Protein AF-A0A9D7NJ88-F1 (afdb_monomer_lite)

Secondary structure (DSSP, 8-state):
-HHHHHHHHHHHHHHHHHHHHHHHHHHHHHHHHHHHHT-GGGGGHHHHHHHHHHHHH-HHHHHHHHHHHHHHSS--B-TTS-B----HHHHHHHHHHHHHHHHHHHHTTTHHHHHHHTT-

Radius of gyration: 21.03 Å; chains: 1; bounding box: 60×30×65 Å

Foldseek 3Di:
DVVVVVVVVVVVVVVVVVVVVVLVVVLVVQVVVCVVVVPPVSNCVSVVVVLLVVCLVDVVSLVVLVVVCVVLCDQDQDVPRPGSPDPPVVSVVVSVVSVVVSCVVCVVVVVPPVVVVVPD

Structure (mmCIF, N/CA/C/O backbone):
data_AF-A0A9D7NJ88-F1
#
_entry.id   AF-A0A9D7NJ88-F1
#
loop_
_atom_site.group_PDB
_atom_site.id
_atom_site.type_symbol
_atom_site.label_atom_id
_atom_site.label_alt_id
_atom_site.label_comp_id
_atom_site.label_asym_id
_atom_site.label_entity_id
_atom_site.label_seq_id
_atom_site.pdbx_PDB_ins_code
_atom_site.Cartn_x
_atom_site.Cartn_y
_atom_site.Cartn_z
_atom_site.occupancy
_atom_site.B_iso_or_equiv
_atom_site.auth_seq_id
_atom_site.auth_comp_id
_atom_site.auth_asym_id
_atom_site.auth_atom_id
_atom_site.pdbx_PDB_model_num
ATOM 1 N N . MET A 1 1 ? -33.666 -9.149 19.501 1.00 62.94 1 MET A N 1
ATOM 2 C CA . MET A 1 1 ? -32.223 -9.459 19.327 1.00 62.94 1 MET A CA 1
ATOM 3 C C . MET A 1 1 ? -31.867 -9.933 17.912 1.00 62.94 1 MET A C 1
ATOM 5 O O . MET A 1 1 ? -30.929 -9.380 17.356 1.00 62.94 1 MET A O 1
ATOM 9 N N . ARG A 1 2 ? -32.613 -10.856 17.274 1.00 77.38 2 ARG A N 1
ATOM 10 C CA . ARG A 1 2 ? -32.336 -11.313 15.886 1.00 77.38 2 ARG A CA 1
ATOM 11 C C . ARG A 1 2 ? -32.384 -10.214 14.806 1.00 77.38 2 ARG A C 1
ATOM 13 O O . ARG A 1 2 ? -31.507 -10.186 13.955 1.00 77.38 2 ARG A O 1
ATOM 20 N N . ALA A 1 3 ? -33.340 -9.282 14.858 1.00 79.12 3 ALA A N 1
ATOM 21 C CA . ALA A 1 3 ? -33.462 -8.223 13.843 1.00 79.12 3 ALA A CA 1
ATOM 22 C C . ALA A 1 3 ? -32.234 -7.286 13.778 1.00 79.12 3 ALA A C 1
ATOM 24 O O . ALA A 1 3 ? -31.766 -6.958 12.691 1.00 79.12 3 ALA A O 1
ATOM 25 N N . ASN A 1 4 ? -31.643 -6.931 14.927 1.00 80.69 4 ASN A N 1
ATOM 26 C CA . ASN A 1 4 ? -30.423 -6.111 14.966 1.00 80.69 4 ASN A CA 1
ATOM 27 C C . ASN A 1 4 ? -29.197 -6.853 14.419 1.00 80.69 4 ASN A C 1
ATOM 29 O O . ASN A 1 4 ? -28.336 -6.226 13.811 1.00 80.69 4 ASN A O 1
ATOM 33 N N . GLN A 1 5 ? -29.126 -8.175 14.600 1.00 82.50 5 GLN A N 1
ATOM 34 C CA . GLN A 1 5 ? -28.052 -8.997 14.037 1.00 82.50 5 GLN A CA 1
ATOM 35 C C . GLN A 1 5 ? -28.141 -9.016 12.505 1.00 82.50 5 GLN A C 1
ATOM 37 O O . GLN A 1 5 ? -27.142 -8.764 11.843 1.00 82.50 5 GLN A O 1
ATOM 42 N N . LEU A 1 6 ? -29.345 -9.191 11.945 1.00 82.19 6 LEU A N 1
ATOM 43 C CA . LEU A 1 6 ? -29.570 -9.160 10.493 1.00 82.19 6 LEU A CA 1
ATOM 44 C C . LEU A 1 6 ? -29.241 -7.791 9.886 1.00 82.19 6 LEU A C 1
ATOM 46 O O . LEU A 1 6 ? -28.546 -7.719 8.877 1.00 82.19 6 LEU A O 1
ATOM 50 N N . MET A 1 7 ? -29.662 -6.703 10.536 1.00 78.62 7 MET A N 1
ATOM 51 C CA . MET A 1 7 ? -29.339 -5.337 10.102 1.00 78.62 7 MET A CA 1
ATOM 52 C C . MET A 1 7 ? -27.824 -5.073 10.118 1.00 78.62 7 MET A C 1
ATOM 54 O O . MET A 1 7 ? -27.28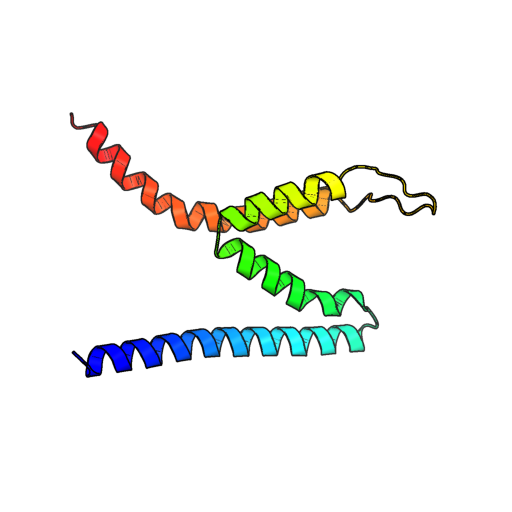9 -4.460 9.196 1.00 78.62 7 MET A O 1
ATOM 58 N N . GLN A 1 8 ? -27.103 -5.571 11.131 1.00 79.25 8 GLN A N 1
ATOM 59 C CA . GLN A 1 8 ? -25.639 -5.480 11.172 1.00 79.25 8 GLN A CA 1
ATOM 60 C C . GLN A 1 8 ? -24.966 -6.342 10.096 1.00 79.25 8 GLN A C 1
ATOM 62 O O . GLN A 1 8 ? -23.956 -5.931 9.525 1.00 79.25 8 GLN A O 1
ATOM 67 N N . GLN A 1 9 ? -25.535 -7.506 9.784 1.00 75.75 9 GLN A N 1
ATOM 68 C CA . GLN A 1 9 ? -25.018 -8.418 8.765 1.00 75.75 9 GLN A CA 1
ATOM 69 C C . GLN A 1 9 ? -25.185 -7.848 7.347 1.00 75.75 9 GLN A C 1
ATOM 71 O O . GLN A 1 9 ? -24.252 -7.920 6.544 1.00 75.75 9 GLN A O 1
ATOM 76 N N . LEU A 1 10 ? -26.329 -7.213 7.064 1.00 76.88 10 LEU A N 1
ATOM 77 C CA . LEU A 1 10 ? -26.594 -6.517 5.800 1.00 76.88 10 LEU A CA 1
ATOM 78 C C . LEU A 1 10 ? -25.679 -5.299 5.615 1.00 76.88 10 LEU A C 1
ATOM 80 O O . LEU A 1 10 ? -25.121 -5.104 4.541 1.00 76.88 10 LEU A O 1
ATOM 84 N N . ARG A 1 11 ? -25.438 -4.520 6.679 1.00 76.19 11 ARG A N 1
ATOM 85 C CA . ARG A 1 11 ? -24.527 -3.366 6.609 1.00 76.19 11 ARG A CA 1
ATOM 86 C C . ARG A 1 11 ? -23.074 -3.773 6.353 1.00 76.19 11 ARG A C 1
ATOM 88 O O . ARG A 1 11 ? -22.385 -3.161 5.543 1.00 76.19 11 ARG A O 1
ATOM 95 N N . LYS A 1 12 ? -22.600 -4.832 7.015 1.00 72.00 12 LYS A N 1
ATOM 96 C CA . LYS A 1 12 ? -21.226 -5.319 6.822 1.00 72.00 12 LYS A CA 1
ATOM 97 C C . LYS A 1 12 ? -21.007 -5.861 5.404 1.00 72.00 12 LYS A C 1
ATOM 99 O O . LYS A 1 12 ? -19.931 -5.687 4.839 1.00 72.00 12 LYS A O 1
ATOM 104 N N . THR A 1 13 ? -22.021 -6.509 4.826 1.00 71.25 13 THR A N 1
ATOM 105 C CA . THR A 1 13 ? -21.956 -7.012 3.446 1.00 71.25 13 THR A CA 1
ATOM 106 C C . THR A 1 13 ? -21.999 -5.883 2.422 1.00 71.25 13 THR A C 1
ATOM 108 O O . THR A 1 13 ? -21.232 -5.939 1.466 1.00 71.25 13 THR A O 1
ATOM 111 N N . SER A 1 14 ? -22.782 -4.821 2.647 1.00 75.38 14 SER A N 1
ATOM 112 C CA . SER A 1 14 ? -22.792 -3.662 1.747 1.00 75.38 14 SER A CA 1
ATOM 113 C C . SER A 1 14 ? -21.465 -2.898 1.738 1.00 75.38 14 SER A C 1
ATOM 115 O O . SER A 1 14 ? -20.982 -2.535 0.671 1.00 75.38 14 SER A O 1
ATOM 117 N N . GLU A 1 15 ? -20.830 -2.690 2.897 1.00 78.00 15 GLU A N 1
ATOM 118 C CA . GLU A 1 15 ? -19.526 -2.005 2.964 1.00 78.00 15 GLU A CA 1
ATOM 119 C C . GLU A 1 15 ? -18.427 -2.801 2.246 1.00 78.00 15 GLU A C 1
ATOM 121 O O . GLU A 1 15 ? -17.639 -2.242 1.481 1.00 78.00 15 GLU A O 1
ATOM 126 N N . LEU A 1 16 ? -18.419 -4.127 2.428 1.00 80.12 16 LEU A N 1
ATOM 127 C CA . LEU A 1 16 ? -17.493 -5.016 1.730 1.00 80.12 16 LEU A CA 1
ATOM 128 C C . LEU A 1 16 ? -17.739 -5.018 0.211 1.00 80.12 16 LEU A C 1
ATOM 130 O O . LEU A 1 16 ? -16.788 -5.038 -0.566 1.00 80.12 16 LEU A O 1
ATOM 134 N N . GLN A 1 17 ? -19.003 -4.965 -0.218 1.00 80.69 17 GLN A N 1
ATOM 135 C CA . GLN A 1 17 ? -19.372 -4.902 -1.634 1.00 80.69 17 GLN A CA 1
ATOM 136 C C . GLN A 1 17 ? -18.920 -3.602 -2.299 1.00 80.69 17 GLN A C 1
ATOM 138 O O . GLN A 1 17 ? -18.439 -3.650 -3.429 1.00 80.69 17 GLN A O 1
ATOM 143 N N . VAL A 1 18 ? -19.026 -2.462 -1.612 1.00 79.38 18 VAL A N 1
ATOM 144 C CA . VAL A 1 18 ? -18.549 -1.171 -2.132 1.00 79.38 18 VAL A CA 1
ATOM 145 C C . VAL A 1 18 ? -17.028 -1.182 -2.304 1.00 79.38 18 VAL A C 1
ATOM 147 O O . VAL A 1 18 ? -16.531 -0.760 -3.347 1.00 79.38 18 VAL A O 1
ATOM 150 N N . LEU A 1 19 ? -16.286 -1.729 -1.333 1.00 80.81 19 LEU A N 1
ATOM 151 C CA . LEU A 1 19 ? -14.831 -1.904 -1.443 1.00 80.81 19 LEU A CA 1
ATOM 152 C C . LEU A 1 19 ? -14.449 -2.835 -2.600 1.00 80.81 19 LEU A C 1
ATOM 154 O O . LEU A 1 19 ? -13.547 -2.520 -3.373 1.00 80.81 19 LEU A O 1
ATOM 158 N N . PHE A 1 20 ? -15.156 -3.958 -2.743 1.00 83.38 20 PHE A N 1
ATOM 159 C CA . PHE A 1 20 ? -14.914 -4.923 -3.813 1.00 83.38 20 PHE A CA 1
ATOM 160 C C . PHE A 1 20 ? -15.161 -4.318 -5.199 1.00 83.38 20 PHE A C 1
ATOM 162 O O . PHE A 1 20 ? -14.310 -4.435 -6.078 1.00 83.38 20 PHE A O 1
ATOM 169 N N . TRP A 1 21 ? -16.289 -3.629 -5.389 1.00 82.44 21 TRP A N 1
ATOM 170 C CA . TRP A 1 21 ? -16.608 -2.956 -6.650 1.00 82.44 21 TRP A CA 1
ATOM 171 C C . TRP A 1 21 ? -15.637 -1.819 -6.968 1.00 82.44 21 TRP A C 1
ATOM 173 O O . TRP A 1 21 ? -15.224 -1.683 -8.118 1.00 82.44 21 TRP A O 1
ATOM 183 N N . GLY A 1 22 ? -15.226 -1.040 -5.963 1.00 82.44 22 GLY A N 1
ATOM 184 C CA . GLY A 1 22 ? -14.211 -0.001 -6.132 1.00 82.44 22 GLY A CA 1
ATOM 185 C C . GLY A 1 22 ? -12.873 -0.576 -6.602 1.00 82.44 22 GLY A C 1
ATOM 186 O O . GLY A 1 22 ? -12.305 -0.094 -7.581 1.00 82.44 22 GLY A O 1
ATOM 187 N N . LEU A 1 23 ? -12.404 -1.653 -5.965 1.00 81.69 23 LEU A N 1
ATOM 188 C CA . LEU A 1 23 ? -11.173 -2.338 -6.361 1.00 81.69 23 LEU A CA 1
ATOM 189 C C . LEU A 1 23 ? -11.284 -2.931 -7.772 1.00 81.69 23 LEU A C 1
ATOM 191 O O . LEU A 1 23 ? -10.370 -2.761 -8.573 1.00 81.69 23 LEU A O 1
ATOM 195 N N . ALA A 1 24 ? -12.402 -3.590 -8.088 1.00 81.81 24 ALA A N 1
ATOM 196 C CA . ALA A 1 24 ? -12.644 -4.187 -9.400 1.00 81.81 24 ALA A CA 1
ATOM 197 C C . ALA A 1 24 ? -12.665 -3.140 -10.526 1.00 81.81 24 ALA A C 1
ATOM 199 O O . ALA A 1 24 ? -12.182 -3.393 -11.627 1.00 81.81 24 ALA A O 1
ATOM 200 N N . LEU A 1 25 ? -13.191 -1.945 -10.259 1.00 85.88 25 LEU A N 1
ATOM 201 C CA . LEU A 1 25 ? -13.189 -0.851 -11.226 1.00 85.88 25 LEU A CA 1
ATOM 202 C C . LEU A 1 25 ? -11.773 -0.288 -11.430 1.00 85.88 25 LEU A C 1
ATOM 204 O O . LEU A 1 25 ? -11.362 -0.052 -12.565 1.00 85.88 25 LEU A O 1
ATOM 208 N N . ILE A 1 26 ? -11.001 -0.135 -10.350 1.00 81.69 26 ILE A N 1
ATOM 209 C CA . ILE A 1 26 ? -9.600 0.316 -10.401 1.00 81.69 26 ILE A CA 1
ATOM 210 C C . ILE A 1 26 ? -8.716 -0.690 -11.149 1.00 81.69 26 ILE A C 1
ATOM 212 O O . ILE A 1 26 ? -7.889 -0.285 -11.966 1.00 81.69 26 ILE A O 1
ATOM 216 N N . THR A 1 27 ? -8.888 -1.994 -10.911 1.00 80.50 27 THR A N 1
ATOM 217 C CA . THR A 1 27 ? -8.129 -3.041 -11.612 1.00 80.50 27 THR A CA 1
ATOM 218 C C . THR A 1 27 ? -8.459 -3.050 -13.099 1.00 80.50 27 THR A C 1
ATOM 220 O O . THR A 1 27 ? -7.548 -3.082 -13.923 1.00 80.50 27 THR A O 1
ATOM 223 N N . LEU A 1 28 ? -9.742 -2.956 -13.453 1.00 83.50 28 LEU A N 1
ATOM 224 C CA . LEU A 1 28 ? -10.180 -2.945 -14.844 1.00 83.50 28 LEU A CA 1
ATOM 225 C C . LEU A 1 28 ? -9.633 -1.724 -15.597 1.00 83.50 28 LEU A C 1
ATOM 227 O O . LEU A 1 28 ? -9.104 -1.876 -16.698 1.00 83.50 28 LEU A O 1
ATOM 231 N N . LEU A 1 29 ? -9.701 -0.534 -14.987 1.00 81.75 29 LEU A N 1
ATOM 232 C CA . LEU A 1 29 ? -9.134 0.693 -15.553 1.00 81.75 29 LEU A CA 1
ATOM 233 C C . LEU A 1 29 ? -7.612 0.613 -15.697 1.00 81.75 29 LEU A C 1
ATOM 235 O O . LEU A 1 29 ? -7.074 1.038 -16.716 1.00 81.75 29 LEU A O 1
ATOM 239 N N . SER A 1 30 ? -6.916 0.044 -14.712 1.00 78.25 30 SER A N 1
ATOM 240 C CA . SER A 1 30 ? -5.462 -0.127 -14.761 1.00 78.25 30 SER A CA 1
ATOM 241 C C . SER A 1 30 ? -5.023 -1.087 -15.867 1.00 78.25 30 SER A C 1
ATOM 243 O O . SER A 1 30 ? -4.070 -0.783 -16.583 1.00 78.25 30 SER A O 1
ATOM 245 N N . ILE A 1 31 ? -5.730 -2.205 -16.058 1.00 77.00 31 ILE A N 1
ATOM 246 C CA . ILE A 1 31 ? -5.433 -3.161 -17.133 1.00 77.00 31 ILE A CA 1
ATOM 247 C C . ILE A 1 31 ? -5.667 -2.505 -18.496 1.00 77.00 31 ILE A C 1
ATOM 249 O O . ILE A 1 31 ? -4.806 -2.588 -19.370 1.00 77.00 31 ILE A O 1
ATOM 253 N N . TRP A 1 32 ? -6.787 -1.797 -18.668 1.00 78.44 32 TRP A N 1
ATOM 254 C CA . TRP A 1 32 ? -7.080 -1.071 -19.907 1.00 78.44 32 TRP A CA 1
ATOM 255 C C . TRP A 1 32 ? -6.039 0.009 -20.217 1.00 78.44 32 TRP A C 1
ATOM 257 O O . TRP A 1 32 ? -5.570 0.103 -21.351 1.00 78.44 32 TRP A O 1
ATOM 267 N N . ALA A 1 33 ? -5.632 0.784 -19.210 1.00 73.62 33 ALA A N 1
ATOM 268 C CA . ALA A 1 33 ? -4.584 1.787 -19.357 1.00 73.62 33 ALA A CA 1
ATOM 269 C C . ALA A 1 33 ? -3.222 1.152 -19.692 1.00 73.62 33 ALA A C 1
ATOM 271 O O . ALA A 1 33 ? -2.511 1.652 -20.562 1.00 73.62 33 ALA A O 1
ATOM 272 N N . GLY A 1 34 ? -2.871 0.029 -19.058 1.00 72.00 34 GLY A N 1
ATOM 273 C CA . GLY A 1 34 ? -1.625 -0.696 -19.325 1.00 72.00 34 GLY A CA 1
ATOM 274 C C . GLY A 1 34 ? -1.553 -1.259 -20.745 1.00 72.00 34 GLY A C 1
ATOM 275 O O . GLY A 1 34 ? -0.512 -1.152 -21.393 1.00 72.00 34 GLY A O 1
ATOM 276 N N . VAL A 1 35 ? -2.670 -1.784 -21.259 1.00 72.62 35 VAL A N 1
ATOM 277 C CA . VAL A 1 35 ? -2.776 -2.272 -22.644 1.00 72.62 35 VAL A CA 1
ATOM 278 C C . VAL A 1 35 ? -2.683 -1.119 -23.646 1.00 72.62 35 VAL A C 1
ATOM 280 O O . VAL A 1 35 ? -1.955 -1.230 -24.628 1.00 72.62 35 VAL A O 1
ATOM 283 N N . ALA A 1 36 ? -3.358 0.007 -23.390 1.00 73.56 36 ALA A N 1
ATOM 284 C CA . ALA A 1 36 ? -3.323 1.170 -24.280 1.00 73.56 36 ALA A CA 1
ATOM 285 C C . ALA A 1 36 ? -1.922 1.802 -24.388 1.00 73.56 36 ALA A C 1
ATOM 287 O O . ALA A 1 36 ? -1.545 2.295 -25.449 1.00 73.56 36 ALA A O 1
ATOM 288 N N . LEU A 1 37 ? -1.148 1.774 -23.300 1.00 73.25 37 LEU A N 1
ATOM 289 C CA . LEU A 1 37 ? 0.170 2.407 -23.214 1.00 73.25 37 LEU A CA 1
ATOM 290 C C . LEU A 1 37 ? 1.339 1.432 -23.475 1.00 73.25 37 LEU A C 1
ATOM 292 O O . LEU A 1 37 ? 2.480 1.878 -23.514 1.00 73.25 37 LEU A O 1
ATOM 296 N N . ASN A 1 38 ? 1.092 0.124 -23.665 1.00 65.19 38 ASN A N 1
ATOM 297 C CA . ASN A 1 38 ? 2.120 -0.936 -23.760 1.00 65.19 38 ASN A CA 1
ATOM 298 C C . ASN A 1 38 ? 3.122 -0.967 -22.579 1.00 65.19 38 ASN A C 1
ATOM 300 O O . ASN A 1 38 ? 4.221 -1.510 -22.686 1.00 65.19 38 ASN A O 1
ATOM 304 N N . PHE A 1 39 ? 2.745 -0.420 -21.421 1.00 65.44 39 PHE A N 1
ATOM 305 C CA . PHE A 1 39 ? 3.564 -0.432 -20.209 1.00 65.44 39 PHE A CA 1
ATOM 306 C C . PHE A 1 39 ? 3.089 -1.546 -19.269 1.00 65.44 39 PHE A C 1
ATOM 308 O O . PHE A 1 39 ? 2.149 -1.358 -18.495 1.00 65.44 39 PHE A O 1
ATOM 315 N N . ILE A 1 40 ? 3.779 -2.698 -19.292 1.00 64.44 40 ILE A N 1
ATOM 316 C CA . ILE A 1 40 ? 3.512 -3.856 -18.408 1.00 64.44 40 ILE A CA 1
ATOM 317 C C . ILE A 1 40 ? 3.480 -3.454 -16.923 1.00 64.44 40 ILE A C 1
ATOM 319 O O . ILE A 1 40 ? 2.677 -3.974 -16.150 1.00 64.44 40 ILE A O 1
ATOM 323 N N . TYR A 1 41 ? 4.311 -2.486 -16.525 1.00 64.75 41 TYR A N 1
ATOM 324 C CA . TYR A 1 41 ? 4.410 -2.016 -15.142 1.00 64.75 41 TYR A CA 1
ATOM 325 C C . TYR A 1 41 ? 3.113 -1.381 -14.617 1.00 64.75 41 TYR A C 1
ATOM 327 O O . TYR A 1 41 ? 2.851 -1.417 -13.415 1.00 64.75 41 TYR A O 1
ATOM 335 N N . LEU A 1 42 ? 2.258 -0.858 -15.502 1.00 65.38 42 LEU A N 1
ATOM 336 C CA . LEU A 1 42 ? 1.012 -0.196 -15.117 1.00 65.38 42 LEU A CA 1
ATOM 337 C C . LEU A 1 42 ? -0.054 -1.181 -14.614 1.00 65.38 42 LEU A C 1
ATOM 339 O O . LEU A 1 42 ? -0.933 -0.782 -13.853 1.00 65.38 42 LEU A O 1
ATOM 343 N N . ALA A 1 43 ? 0.055 -2.465 -14.969 1.00 64.50 43 ALA A N 1
ATOM 344 C CA . ALA A 1 43 ? -0.821 -3.524 -14.466 1.00 64.50 43 ALA A CA 1
ATOM 345 C C . ALA A 1 43 ? -0.577 -3.854 -12.977 1.00 64.50 43 ALA A C 1
ATOM 347 O O . ALA A 1 43 ? -1.438 -4.443 -12.326 1.00 64.50 43 ALA A O 1
ATOM 348 N N . GLY A 1 44 ? 0.571 -3.451 -12.414 1.00 66.50 44 GLY A N 1
ATOM 349 C CA . GLY A 1 44 ? 0.879 -3.602 -10.985 1.00 66.50 44 GLY A CA 1
ATOM 350 C C . GLY A 1 44 ? 0.205 -2.559 -10.085 1.00 66.50 44 GLY A C 1
ATOM 351 O O . GLY A 1 44 ? 0.153 -2.731 -8.868 1.00 66.50 44 GLY A O 1
ATOM 352 N N . LEU A 1 45 ? -0.352 -1.494 -10.666 1.00 74.00 45 LEU A N 1
ATOM 353 C CA . LEU A 1 45 ? -0.985 -0.387 -9.948 1.00 74.00 45 LEU A CA 1
ATOM 354 C C . LEU A 1 45 ? -2.121 -0.823 -8.998 1.00 74.00 45 LEU A C 1
ATOM 356 O O . LEU A 1 45 ? -2.107 -0.395 -7.845 1.00 74.00 45 LEU A O 1
ATOM 360 N N . PRO A 1 46 ? -3.070 -1.703 -9.375 1.00 73.19 46 PRO A N 1
ATOM 361 C CA . PRO A 1 46 ? -4.101 -2.180 -8.456 1.00 73.19 46 PRO A CA 1
ATOM 362 C C . PRO A 1 46 ? -3.531 -2.992 -7.295 1.00 73.19 46 PRO A C 1
ATOM 364 O O . PRO A 1 46 ? -4.069 -2.945 -6.191 1.00 73.19 46 PRO A O 1
ATOM 367 N N . LEU A 1 47 ? -2.436 -3.716 -7.528 1.00 72.38 47 LEU A N 1
ATOM 368 C CA . LEU A 1 47 ? -1.755 -4.489 -6.495 1.00 72.38 47 LEU A CA 1
ATOM 369 C C . LEU A 1 47 ? -1.064 -3.551 -5.493 1.00 72.38 47 LEU A C 1
ATOM 371 O O . LEU A 1 47 ? -1.121 -3.781 -4.287 1.00 72.38 47 LEU A O 1
ATOM 375 N N . LEU A 1 48 ? -0.514 -2.438 -5.985 1.00 72.00 48 LEU A N 1
ATOM 376 C CA . LEU A 1 48 ? 0.046 -1.359 -5.173 1.00 72.00 48 LEU A CA 1
ATOM 377 C C . LEU A 1 48 ? -1.043 -0.644 -4.353 1.00 72.00 48 LEU A C 1
ATOM 379 O O . LEU A 1 48 ? -0.875 -0.450 -3.152 1.00 72.00 48 LEU A O 1
ATOM 383 N N . VAL A 1 49 ? -2.197 -0.333 -4.953 1.00 74.44 49 VAL A N 1
ATOM 384 C CA . VAL A 1 49 ? -3.358 0.235 -4.238 1.00 74.44 49 VAL A CA 1
ATOM 385 C C . VAL A 1 49 ? -3.846 -0.710 -3.137 1.00 74.44 49 VAL A C 1
ATOM 387 O O . VAL A 1 49 ? -4.127 -0.264 -2.024 1.00 74.44 49 VAL A O 1
ATOM 390 N N . LEU A 1 50 ? -3.898 -2.016 -3.409 1.00 75.25 50 LEU A N 1
ATOM 391 C CA . LEU A 1 50 ? -4.274 -3.021 -2.416 1.00 75.25 50 LEU A CA 1
ATOM 392 C C . LEU A 1 50 ? -3.254 -3.100 -1.268 1.00 75.25 50 LEU A C 1
ATOM 394 O O . LEU A 1 50 ? -3.646 -3.181 -0.105 1.00 75.25 50 LEU A O 1
ATOM 398 N N . ALA A 1 51 ? -1.957 -3.023 -1.575 1.00 69.31 51 ALA A N 1
ATOM 399 C CA . ALA A 1 51 ? -0.893 -2.994 -0.574 1.00 69.31 51 ALA A CA 1
ATOM 400 C C . ALA A 1 51 ? -0.957 -1.730 0.307 1.00 69.31 51 ALA A C 1
ATOM 402 O O . ALA A 1 51 ? -0.833 -1.818 1.531 1.00 69.31 51 ALA A O 1
ATOM 403 N N . ILE A 1 52 ? -1.234 -0.560 -0.281 1.00 71.38 52 ILE A N 1
ATOM 404 C CA . ILE A 1 52 ? -1.458 0.685 0.471 1.00 71.38 52 ILE A CA 1
ATOM 405 C C . ILE A 1 52 ? -2.686 0.543 1.375 1.00 71.38 52 ILE A C 1
ATOM 407 O O . ILE A 1 52 ? -2.623 0.844 2.564 1.00 71.38 52 ILE A O 1
ATOM 411 N N . TYR A 1 53 ? -3.797 0.024 0.854 1.00 73.62 53 TYR A N 1
ATOM 412 C CA . TYR A 1 53 ? -4.997 -0.188 1.660 1.00 73.62 53 TYR A CA 1
ATOM 413 C C . TYR A 1 53 ? -4.741 -1.138 2.843 1.00 73.62 53 TYR A C 1
ATOM 415 O O . TYR A 1 53 ? -5.146 -0.853 3.970 1.00 73.62 53 TYR A O 1
ATOM 423 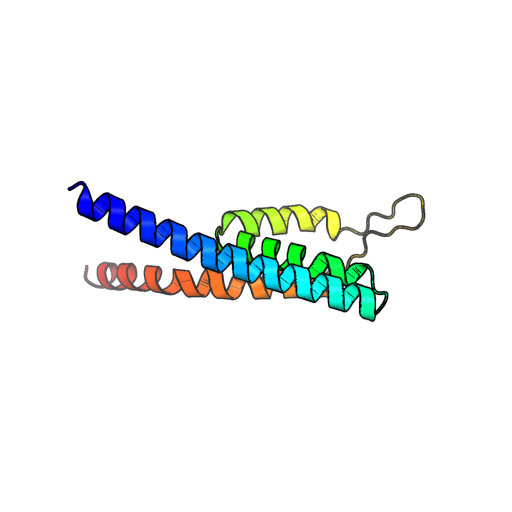N N . TRP A 1 54 ? -4.006 -2.232 2.616 1.00 72.50 54 TRP A N 1
ATOM 424 C CA . TRP A 1 54 ? -3.628 -3.173 3.673 1.00 72.50 54 TRP A CA 1
ATOM 425 C C . TRP A 1 54 ? -2.764 -2.494 4.742 1.00 72.50 54 TRP A C 1
ATOM 427 O O . TRP A 1 54 ? -3.037 -2.610 5.939 1.00 72.50 54 TRP A O 1
ATOM 437 N N . THR A 1 55 ? -1.741 -1.745 4.331 1.00 67.12 55 THR A N 1
ATOM 438 C CA . THR A 1 55 ? -0.833 -1.052 5.263 1.00 67.12 55 THR A CA 1
ATOM 439 C C . THR A 1 55 ? -1.538 0.020 6.092 1.00 67.12 55 THR A C 1
ATOM 441 O O . THR A 1 55 ? -1.192 0.205 7.256 1.00 67.12 55 THR A O 1
ATOM 444 N N . MET A 1 56 ? -2.583 0.657 5.558 1.00 67.75 56 MET A N 1
ATOM 445 C CA . MET A 1 56 ? -3.433 1.574 6.324 1.00 67.75 56 MET A CA 1
ATOM 446 C C . MET A 1 56 ? -4.307 0.879 7.375 1.00 67.75 56 MET A C 1
ATOM 448 O O . MET A 1 56 ? -4.687 1.504 8.367 1.00 67.75 56 MET A O 1
ATOM 452 N N . MET A 1 57 ? -4.643 -0.398 7.179 1.00 68.06 57 MET A N 1
ATOM 453 C CA . MET A 1 57 ? -5.537 -1.126 8.080 1.00 68.06 57 MET A CA 1
ATOM 454 C C . MET A 1 57 ? -4.830 -1.602 9.359 1.00 68.06 57 MET A C 1
ATOM 456 O O . MET A 1 57 ? -5.484 -1.756 10.392 1.00 68.06 57 MET A O 1
ATOM 460 N N . ASP A 1 58 ? -3.504 -1.796 9.328 1.00 69.62 58 ASP A N 1
ATOM 461 C CA . ASP A 1 58 ? -2.743 -2.266 10.489 1.00 69.62 58 ASP A CA 1
ATOM 462 C C . ASP A 1 58 ? -1.332 -1.653 10.576 1.00 69.62 58 ASP A C 1
ATOM 464 O O . ASP A 1 58 ? -0.500 -1.793 9.680 1.00 69.62 58 ASP A O 1
ATOM 468 N N . ILE A 1 59 ? -1.032 -1.022 11.718 1.00 68.62 59 ILE A N 1
ATOM 469 C CA . ILE A 1 59 ? 0.262 -0.373 12.003 1.00 68.62 59 ILE A CA 1
ATOM 470 C C . ILE A 1 59 ? 1.419 -1.382 12.002 1.00 68.62 59 ILE A C 1
ATOM 472 O O . ILE A 1 59 ? 2.559 -1.020 11.713 1.00 68.62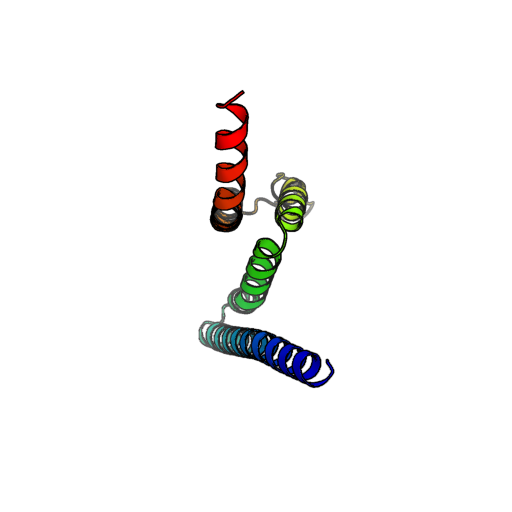 59 ILE A O 1
ATOM 476 N N . ARG A 1 60 ? 1.135 -2.656 12.308 1.00 74.25 60 ARG A N 1
ATOM 477 C CA . ARG A 1 60 ? 2.144 -3.724 12.260 1.00 74.25 60 ARG A CA 1
ATOM 478 C C . ARG A 1 60 ? 2.641 -3.961 10.838 1.00 74.25 60 ARG A C 1
ATOM 480 O O . ARG A 1 60 ? 3.818 -4.247 10.650 1.00 74.25 60 ARG A O 1
ATOM 487 N N . THR A 1 61 ? 1.770 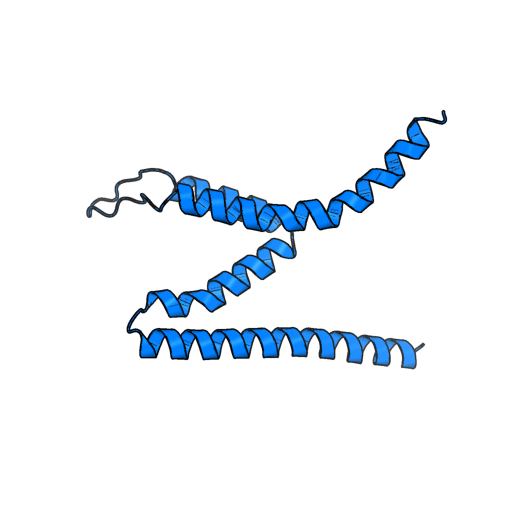-3.799 9.845 1.00 69.62 61 THR A N 1
ATOM 488 C CA . THR A 1 61 ? 2.103 -4.008 8.433 1.00 69.62 61 THR A CA 1
ATOM 489 C C . THR A 1 61 ? 3.137 -2.993 7.953 1.00 69.62 61 THR A C 1
ATOM 491 O O . THR A 1 61 ? 4.041 -3.369 7.217 1.00 69.62 61 THR A O 1
ATOM 494 N N . ILE A 1 62 ? 3.083 -1.743 8.432 1.00 73.69 62 ILE A N 1
ATOM 495 C CA . ILE A 1 62 ? 4.105 -0.719 8.142 1.00 73.69 62 ILE A CA 1
ATOM 496 C C . ILE A 1 62 ? 5.481 -1.164 8.660 1.00 73.69 62 ILE A C 1
ATOM 498 O O . ILE A 1 62 ? 6.471 -1.053 7.945 1.00 73.69 62 ILE A O 1
ATOM 502 N N . TYR A 1 63 ? 5.544 -1.733 9.868 1.00 75.31 63 TYR A N 1
ATOM 503 C CA . TYR A 1 63 ? 6.790 -2.259 10.442 1.00 75.31 63 TYR A CA 1
ATOM 504 C C . TYR A 1 63 ? 7.373 -3.425 9.633 1.00 75.31 63 TYR A C 1
ATOM 506 O O . TYR A 1 63 ? 8.584 -3.479 9.417 1.00 75.31 63 TYR A O 1
ATOM 514 N N . PHE A 1 64 ? 6.525 -4.346 9.168 1.00 78.81 64 PHE A N 1
ATOM 515 C CA . PHE A 1 64 ? 6.963 -5.434 8.292 1.00 78.81 64 PHE A CA 1
ATOM 516 C C . PHE A 1 64 ? 7.421 -4.925 6.925 1.00 78.81 64 PHE A C 1
ATOM 518 O O . PHE A 1 64 ? 8.397 -5.445 6.392 1.00 78.81 64 PHE A O 1
ATOM 525 N N . LEU A 1 65 ? 6.771 -3.889 6.387 1.00 76.19 65 LEU A N 1
ATOM 526 C CA . LEU A 1 65 ? 7.177 -3.258 5.135 1.00 76.19 65 LEU A CA 1
ATOM 527 C C . LEU A 1 65 ? 8.550 -2.593 5.274 1.00 76.19 65 LEU A C 1
ATOM 529 O O . LEU A 1 65 ? 9.409 -2.820 4.431 1.00 76.19 65 LEU A O 1
ATOM 533 N N . LEU A 1 66 ? 8.794 -1.871 6.377 1.00 77.88 66 LEU A N 1
ATOM 534 C CA . LEU A 1 66 ? 10.122 -1.354 6.724 1.00 77.88 66 LEU A CA 1
ATOM 535 C C . LEU A 1 66 ? 11.162 -2.477 6.765 1.00 77.88 66 LEU A C 1
ATOM 537 O O . LEU A 1 66 ? 12.186 -2.370 6.103 1.00 77.88 66 LEU A O 1
ATOM 541 N N . MET A 1 67 ? 10.889 -3.566 7.492 1.00 79.50 67 MET A N 1
ATOM 542 C CA . MET A 1 67 ? 11.817 -4.701 7.597 1.00 79.50 67 MET A CA 1
ATOM 543 C C . MET A 1 67 ? 12.094 -5.379 6.254 1.00 79.50 67 MET A C 1
ATOM 545 O O . MET A 1 67 ? 13.231 -5.764 5.998 1.00 79.50 67 MET A O 1
ATOM 549 N N . ALA A 1 68 ? 11.090 -5.494 5.382 1.00 79.00 68 ALA A N 1
ATOM 550 C CA . ALA A 1 68 ? 11.264 -6.026 4.033 1.00 79.00 68 ALA A CA 1
ATOM 551 C C . ALA A 1 68 ? 12.084 -5.090 3.130 1.00 79.00 68 ALA A C 1
ATOM 553 O O . ALA A 1 68 ? 12.794 -5.569 2.250 1.00 79.00 68 ALA A O 1
ATOM 554 N N . CYS A 1 69 ? 12.024 -3.775 3.358 1.00 74.88 69 CYS A N 1
ATOM 555 C CA . CYS A 1 69 ? 12.784 -2.791 2.587 1.00 74.88 69 CYS A CA 1
ATOM 556 C C . CYS A 1 69 ? 14.268 -2.728 2.979 1.00 74.88 69 CYS A C 1
ATOM 558 O O . CYS A 1 69 ? 15.078 -2.324 2.155 1.00 74.88 69 CYS A O 1
ATOM 560 N N . ILE A 1 70 ? 14.649 -3.171 4.184 1.00 76.00 70 ILE A N 1
ATOM 561 C CA . ILE A 1 70 ? 16.054 -3.178 4.635 1.00 76.00 70 ILE A CA 1
ATOM 562 C C . ILE A 1 70 ? 16.974 -3.957 3.677 1.00 76.00 70 ILE A C 1
ATOM 564 O O . ILE A 1 70 ? 17.927 -3.359 3.192 1.00 76.00 70 ILE A O 1
ATOM 568 N N . PRO A 1 71 ? 16.724 -5.242 3.347 1.00 72.31 71 PRO A N 1
ATOM 569 C CA . PRO A 1 71 ? 17.569 -5.977 2.398 1.00 72.31 71 PRO A CA 1
ATOM 570 C C . PRO A 1 71 ? 17.372 -5.532 0.942 1.00 72.31 71 PRO A C 1
ATOM 572 O O . PRO A 1 71 ? 18.214 -5.799 0.092 1.00 72.31 71 PRO A O 1
ATOM 575 N N . LEU A 1 72 ? 16.248 -4.883 0.640 1.00 69.75 72 LEU A N 1
ATOM 576 C CA . LEU A 1 72 ? 15.911 -4.425 -0.707 1.00 69.75 72 LEU A CA 1
ATOM 577 C C . LEU A 1 72 ? 16.629 -3.116 -1.072 1.00 69.75 72 LEU A C 1
ATOM 579 O O . LEU A 1 72 ? 16.827 -2.847 -2.248 1.00 69.75 72 LEU A O 1
ATOM 583 N N . SER A 1 73 ? 17.006 -2.338 -0.053 1.00 66.50 73 SER A N 1
ATOM 584 C CA . SER A 1 73 ? 17.735 -1.067 -0.143 1.00 66.50 73 SER A CA 1
ATOM 585 C C . SER A 1 73 ? 19.250 -1.227 0.020 1.00 66.50 73 SER A C 1
ATOM 587 O O . SER A 1 73 ? 19.980 -0.240 -0.018 1.00 66.50 73 SER A O 1
ATOM 589 N N . THR A 1 74 ? 19.741 -2.440 0.270 1.00 68.88 74 THR A N 1
ATOM 590 C CA . THR A 1 74 ? 21.183 -2.690 0.306 1.00 68.88 74 THR A CA 1
ATOM 591 C C . THR A 1 74 ? 21.698 -2.919 -1.109 1.00 68.88 74 THR A C 1
ATOM 593 O O . THR A 1 74 ? 21.130 -3.738 -1.836 1.00 68.88 74 THR A O 1
ATOM 596 N N . GLU A 1 75 ? 22.801 -2.254 -1.464 1.00 64.31 75 GLU A N 1
ATOM 597 C CA . GLU A 1 75 ? 23.560 -2.456 -2.707 1.00 64.31 75 GLU A CA 1
ATOM 598 C C . GLU A 1 75 ? 24.201 -3.856 -2.744 1.00 64.31 75 GLU A C 1
ATOM 600 O O . GLU A 1 75 ? 25.415 -4.047 -2.654 1.00 64.31 75 GLU A O 1
ATOM 605 N N . VAL A 1 76 ? 23.369 -4.888 -2.837 1.00 62.72 76 VAL A N 1
ATOM 606 C CA . VAL A 1 76 ? 23.814 -6.257 -3.047 1.00 62.72 76 VAL A CA 1
ATOM 607 C C . VAL A 1 76 ? 23.870 -6.463 -4.549 1.00 62.72 76 VAL A C 1
ATOM 609 O O . VAL A 1 76 ? 22.858 -6.638 -5.225 1.00 62.72 76 VAL A O 1
ATOM 612 N N . VAL A 1 77 ? 25.080 -6.409 -5.094 1.00 59.81 77 VAL A N 1
ATOM 613 C CA . VAL A 1 77 ? 25.313 -6.687 -6.510 1.00 59.81 77 VAL A CA 1
ATOM 614 C C . VAL A 1 77 ? 25.242 -8.200 -6.709 1.00 59.81 77 VAL A C 1
ATOM 616 O O . VAL A 1 77 ? 26.149 -8.932 -6.310 1.00 59.81 77 VAL A O 1
ATOM 619 N N . LEU A 1 78 ? 24.156 -8.693 -7.311 1.00 64.75 78 LEU A N 1
ATOM 620 C CA . LEU A 1 78 ? 24.072 -10.100 -7.700 1.00 64.75 78 LEU A CA 1
ATOM 621 C C . LEU A 1 78 ? 25.030 -10.381 -8.876 1.00 64.75 78 LEU A C 1
ATOM 623 O O . LEU A 1 78 ? 25.268 -9.496 -9.709 1.00 64.75 78 LEU A O 1
ATOM 627 N N . PRO A 1 79 ? 25.554 -11.618 -9.007 1.00 54.06 79 PRO A N 1
ATOM 628 C CA . PRO A 1 79 ? 26.417 -12.024 -10.115 1.00 54.06 79 PRO A CA 1
ATOM 629 C C . PRO A 1 79 ? 25.589 -12.157 -11.402 1.00 54.06 79 PRO A C 1
ATOM 631 O O . PRO A 1 79 ? 25.219 -13.256 -11.787 1.00 54.06 79 PRO A O 1
ATOM 634 N N . ASN A 1 80 ? 25.203 -11.020 -11.983 1.00 62.94 80 ASN A N 1
ATOM 635 C CA . ASN A 1 80 ? 24.590 -10.808 -13.306 1.00 62.94 80 ASN A CA 1
ATOM 636 C C . ASN A 1 80 ? 24.343 -9.303 -13.589 1.00 62.94 80 ASN A C 1
ATOM 638 O O . ASN A 1 80 ? 23.611 -8.962 -14.513 1.00 62.94 80 ASN A O 1
ATOM 642 N N . GLY A 1 81 ? 24.907 -8.383 -12.790 1.00 59.84 81 GLY A N 1
ATOM 643 C CA . GLY A 1 81 ? 24.727 -6.935 -12.980 1.00 59.84 81 GLY A CA 1
ATOM 644 C C . GLY A 1 81 ? 23.367 -6.395 -12.525 1.00 59.84 81 GLY A C 1
ATOM 645 O O . GLY A 1 81 ? 23.103 -5.206 -12.672 1.00 59.84 81 GLY A O 1
ATOM 646 N N . PHE A 1 82 ? 22.515 -7.243 -11.941 1.00 56.91 82 PHE A N 1
ATOM 647 C CA . PHE A 1 82 ? 21.332 -6.808 -11.203 1.00 56.91 82 PHE A CA 1
ATOM 648 C C . PHE A 1 82 ? 21.800 -6.257 -9.850 1.00 56.91 82 PHE A C 1
ATOM 650 O O . PHE A 1 82 ? 21.988 -7.003 -8.888 1.00 56.91 82 PHE A O 1
ATOM 657 N N . GLY A 1 83 ? 22.063 -4.954 -9.805 1.00 57.50 83 GLY A N 1
ATOM 658 C CA . GLY A 1 83 ? 22.139 -4.229 -8.546 1.00 57.50 83 GLY A CA 1
ATOM 659 C C . GLY A 1 83 ? 20.723 -4.042 -8.018 1.00 57.50 83 GLY A C 1
ATOM 660 O O . GLY A 1 83 ? 19.863 -3.535 -8.737 1.00 57.50 83 GLY A O 1
ATOM 661 N N . THR A 1 84 ? 20.458 -4.450 -6.779 1.00 55.50 84 THR A N 1
ATOM 662 C CA . THR A 1 84 ? 19.256 -4.027 -6.042 1.00 55.50 84 THR A CA 1
ATOM 663 C C . THR A 1 84 ? 19.404 -2.582 -5.565 1.00 55.50 84 THR A C 1
ATOM 665 O O . THR A 1 84 ? 19.249 -2.291 -4.387 1.00 55.50 84 THR A O 1
ATOM 668 N N . ASP A 1 85 ? 19.717 -1.678 -6.492 1.00 59.25 85 ASP A N 1
ATOM 669 C CA . ASP A 1 85 ? 19.586 -0.236 -6.306 1.00 59.25 85 ASP A CA 1
ATOM 670 C C . ASP A 1 85 ? 18.162 0.145 -6.733 1.00 59.25 85 ASP A C 1
ATOM 672 O O . ASP A 1 85 ? 17.906 0.692 -7.809 1.00 59.25 85 ASP A O 1
ATOM 676 N N . LEU A 1 86 ? 17.181 -0.334 -5.959 1.00 61.59 86 LEU A N 1
ATOM 677 C CA . LEU A 1 86 ? 15.830 0.198 -6.090 1.00 61.59 86 LEU A CA 1
ATOM 678 C C . LEU A 1 86 ? 15.848 1.630 -5.549 1.00 61.59 86 LEU A C 1
ATOM 680 O O . LEU A 1 86 ? 16.476 1.839 -4.518 1.00 61.59 86 LEU A O 1
ATOM 684 N N . PRO A 1 87 ? 15.120 2.577 -6.174 1.00 65.56 87 PRO A N 1
ATOM 685 C CA . PRO A 1 87 ? 15.137 3.987 -5.789 1.00 65.56 87 PRO A CA 1
ATOM 686 C C . PRO A 1 87 ? 14.707 4.143 -4.325 1.00 65.56 87 PRO A C 1
ATOM 688 O O . PRO A 1 87 ? 13.515 4.121 -3.993 1.00 65.56 87 PRO A O 1
ATOM 691 N N . ASP A 1 88 ? 15.695 4.274 -3.448 1.00 69.12 88 ASP A N 1
ATOM 692 C CA . ASP A 1 88 ? 15.581 4.423 -2.000 1.00 69.12 88 ASP A CA 1
ATOM 693 C C . ASP A 1 88 ? 14.805 5.699 -1.645 1.00 69.12 88 ASP A C 1
ATOM 695 O O . ASP A 1 88 ? 13.956 5.706 -0.750 1.00 69.12 88 ASP A O 1
ATOM 699 N N . GLU A 1 89 ? 14.984 6.741 -2.452 1.00 74.81 89 GLU A N 1
ATOM 700 C CA . GLU A 1 89 ? 14.234 7.995 -2.433 1.00 74.81 89 GLU A CA 1
ATOM 701 C C . GLU A 1 89 ? 12.722 7.763 -2.598 1.00 74.81 89 GLU A C 1
ATOM 703 O O . GLU A 1 89 ? 11.910 8.236 -1.796 1.00 74.81 89 GLU A O 1
ATOM 708 N N . ALA A 1 90 ? 12.320 6.994 -3.618 1.00 75.12 90 ALA A N 1
ATOM 709 C CA . ALA A 1 90 ? 10.913 6.710 -3.896 1.00 75.12 90 ALA A CA 1
ATOM 710 C C . ALA A 1 90 ? 10.288 5.844 -2.794 1.00 75.12 90 ALA A C 1
ATOM 712 O O . ALA A 1 90 ? 9.119 6.016 -2.435 1.00 75.12 90 ALA A O 1
ATOM 713 N N . LEU A 1 91 ? 11.081 4.936 -2.227 1.00 73.88 91 LEU A N 1
ATOM 714 C CA . LEU A 1 91 ? 10.664 4.039 -1.161 1.00 73.88 91 LEU A CA 1
ATOM 715 C C . LEU A 1 91 ? 10.420 4.796 0.154 1.00 73.88 91 LEU A C 1
ATOM 717 O O . LEU A 1 91 ? 9.376 4.609 0.788 1.00 73.88 91 LEU A O 1
ATOM 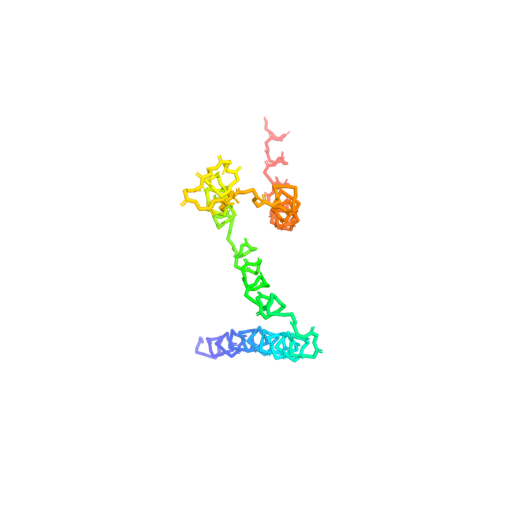721 N N . ILE A 1 92 ? 11.327 5.703 0.528 1.00 77.50 92 ILE A N 1
ATOM 722 C CA . ILE A 1 92 ? 11.183 6.576 1.702 1.00 77.50 92 ILE A CA 1
ATOM 723 C C . ILE A 1 92 ? 9.951 7.476 1.565 1.00 77.50 92 ILE A C 1
ATOM 725 O O . ILE A 1 92 ? 9.148 7.565 2.499 1.00 77.50 92 ILE A O 1
ATOM 729 N N . ILE A 1 93 ? 9.755 8.101 0.399 1.00 81.50 93 ILE A N 1
ATOM 730 C CA . ILE A 1 93 ? 8.588 8.956 0.130 1.00 81.50 93 ILE A CA 1
ATOM 731 C C . ILE A 1 93 ? 7.288 8.143 0.227 1.00 81.50 93 ILE A C 1
ATOM 733 O O . ILE A 1 93 ? 6.320 8.593 0.847 1.00 81.50 93 ILE A O 1
ATOM 737 N N . GLY A 1 94 ? 7.268 6.928 -0.329 1.00 78.00 94 GLY A N 1
ATOM 738 C CA . GLY A 1 94 ? 6.116 6.030 -0.271 1.00 78.00 94 GLY A CA 1
ATOM 739 C C . GLY A 1 94 ? 5.733 5.649 1.161 1.00 78.00 94 GLY A C 1
ATOM 740 O O . GLY A 1 94 ? 4.573 5.797 1.555 1.00 78.00 94 GLY A O 1
ATOM 741 N N . LEU A 1 95 ? 6.705 5.221 1.972 1.00 76.06 95 LEU A N 1
ATOM 742 C CA . LEU A 1 95 ? 6.460 4.890 3.379 1.00 76.06 95 LEU A CA 1
ATOM 743 C C . LEU A 1 95 ? 6.020 6.107 4.198 1.00 76.06 95 LEU A C 1
ATOM 745 O O . LEU A 1 95 ? 5.136 5.989 5.053 1.00 76.06 95 LEU A O 1
ATOM 749 N N . PHE A 1 96 ? 6.601 7.277 3.931 1.00 82.06 96 PHE A N 1
ATOM 750 C CA . PHE A 1 96 ? 6.211 8.515 4.594 1.00 82.06 96 PHE A CA 1
ATOM 751 C C . PHE A 1 96 ? 4.740 8.852 4.317 1.00 82.06 96 PHE A C 1
ATOM 753 O O . PHE A 1 96 ? 3.980 9.067 5.266 1.00 82.06 96 PHE A O 1
ATOM 760 N N . LEU A 1 97 ? 4.303 8.791 3.052 1.00 80.06 97 LEU A N 1
ATOM 761 C CA . LEU A 1 97 ? 2.907 9.033 2.665 1.00 80.06 97 LEU A CA 1
ATOM 762 C C . LEU A 1 97 ? 1.924 8.081 3.361 1.00 80.06 97 LEU A C 1
ATOM 764 O O . LEU A 1 97 ? 0.874 8.520 3.829 1.00 80.06 97 LEU A O 1
ATOM 768 N N . VAL A 1 98 ? 2.267 6.795 3.473 1.00 78.38 98 VAL A N 1
ATOM 769 C CA . VAL A 1 98 ? 1.432 5.781 4.148 1.00 78.38 98 VAL A CA 1
ATOM 770 C C . VAL A 1 98 ? 1.359 6.010 5.666 1.00 78.38 98 VAL A C 1
ATOM 772 O O . VAL A 1 98 ? 0.333 5.742 6.302 1.00 78.38 98 VAL A O 1
ATOM 775 N N . SER A 1 99 ? 2.425 6.540 6.273 1.00 73.06 99 SER A N 1
ATOM 776 C CA . SER A 1 99 ? 2.490 6.770 7.722 1.00 73.06 99 SER A CA 1
ATOM 777 C C . SER A 1 99 ? 1.603 7.933 8.199 1.00 73.06 99 SER A C 1
ATOM 779 O O . SER A 1 99 ? 1.010 7.848 9.280 1.00 73.06 99 SER A O 1
ATOM 781 N N . ILE A 1 100 ? 1.437 8.981 7.380 1.00 78.56 100 ILE A N 1
ATOM 782 C CA . ILE A 1 100 ? 0.669 10.197 7.707 1.00 78.56 100 ILE A CA 1
ATOM 783 C C . ILE A 1 100 ? -0.762 9.893 8.195 1.00 78.56 100 ILE A C 1
ATOM 785 O O . ILE A 1 100 ? -1.109 10.282 9.317 1.00 78.56 100 ILE A O 1
ATOM 789 N N . PRO A 1 101 ? -1.618 9.186 7.432 1.00 75.56 101 PRO A N 1
ATOM 790 C CA . PRO A 1 101 ? -2.995 8.939 7.859 1.00 75.56 101 PRO A CA 1
ATOM 791 C C . PRO A 1 101 ? -3.096 7.991 9.067 1.00 75.56 101 PRO A C 1
ATOM 793 O O . PRO A 1 101 ? -4.028 8.097 9.873 1.00 75.56 101 PRO A O 1
ATOM 796 N N . SER A 1 102 ? -2.117 7.101 9.255 1.00 73.06 102 SER A N 1
ATOM 797 C CA . SER A 1 102 ? -2.051 6.209 10.422 1.00 73.06 102 SER A CA 1
ATOM 798 C C . SER A 1 102 ? -1.789 6.979 11.722 1.00 73.06 102 SER A C 1
ATOM 800 O O . SER A 1 102 ? -2.369 6.665 12.765 1.00 73.06 102 SER A O 1
ATOM 802 N N . VAL A 1 103 ? -0.959 8.023 11.665 1.00 75.38 103 VAL A N 1
ATOM 803 C CA . VAL A 1 103 ? -0.730 8.936 12.794 1.00 75.38 103 VAL A CA 1
ATOM 804 C C . VAL A 1 103 ? -1.965 9.805 13.042 1.00 75.38 103 VAL A C 1
ATOM 806 O O . VAL A 1 103 ? -2.419 9.926 14.183 1.00 75.38 103 VAL A O 1
ATOM 809 N N . LEU A 1 104 ? -2.564 10.349 11.978 1.00 76.81 104 LEU A N 1
ATOM 810 C CA . LEU A 1 104 ? -3.701 11.265 12.078 1.00 76.81 104 LEU A CA 1
ATOM 811 C C . LEU A 1 104 ? -4.948 10.598 12.684 1.00 76.81 104 LEU A C 1
ATOM 813 O O . LEU A 1 104 ? -5.598 11.169 13.556 1.00 76.81 104 LEU A O 1
ATOM 817 N N . SER A 1 105 ? -5.236 9.350 12.308 1.00 69.38 105 SER A N 1
ATOM 818 C CA . SER A 1 105 ? -6.352 8.576 12.878 1.00 69.38 105 SER A CA 1
ATOM 819 C C . SER A 1 105 ? -6.174 8.246 14.367 1.00 69.38 105 SER A C 1
ATOM 821 O O . SER A 1 105 ? -7.150 7.984 15.075 1.00 69.38 105 SER A O 1
ATOM 823 N N . ARG A 1 106 ? -4.937 8.263 14.881 1.00 69.88 106 ARG A N 1
ATOM 824 C CA . ARG A 1 106 ? -4.620 7.891 16.267 1.00 69.88 106 ARG A CA 1
ATOM 825 C C . ARG A 1 106 ? -4.371 9.092 17.183 1.00 69.88 106 ARG A C 1
ATOM 827 O O . ARG A 1 106 ? -4.479 8.927 18.401 1.00 69.88 106 ARG A O 1
ATOM 834 N N . VAL A 1 107 ? -4.141 10.289 16.634 1.00 64.50 107 VAL A N 1
ATOM 835 C CA . VAL A 1 107 ? -3.882 11.522 17.403 1.00 64.50 107 VAL A CA 1
ATOM 836 C C . VAL A 1 107 ? -5.019 11.857 18.381 1.00 64.50 107 VAL A C 1
ATOM 838 O O . VAL A 1 107 ? -4.774 12.284 19.508 1.00 64.50 107 VAL A O 1
ATOM 841 N N . HIS A 1 108 ? -6.268 11.540 18.020 1.00 58.19 108 HIS A N 1
ATOM 842 C CA . HIS A 1 108 ? -7.442 11.807 18.856 1.00 58.19 108 HIS A CA 1
ATOM 843 C C . HIS A 1 108 ? -7.476 10.977 20.157 1.00 58.19 108 HIS A C 1
ATOM 845 O O . HIS A 1 108 ? -8.068 11.395 21.148 1.00 58.19 108 HIS A O 1
ATOM 851 N N . ARG A 1 109 ? -6.788 9.823 20.214 1.00 58.03 109 ARG A N 1
ATOM 852 C CA . ARG A 1 109 ? -6.704 9.000 21.439 1.00 58.03 109 ARG A CA 1
ATOM 853 C C . ARG A 1 109 ? -5.691 9.506 22.464 1.00 58.03 109 ARG A C 1
ATOM 855 O O . ARG A 1 109 ? -5.711 9.039 23.602 1.00 58.03 109 ARG A O 1
ATOM 862 N N . ILE A 1 110 ? -4.811 10.427 22.080 1.00 60.16 110 ILE A N 1
ATOM 863 C CA . ILE A 1 110 ? -3.748 10.931 22.956 1.00 60.16 110 ILE A CA 1
ATOM 864 C C . ILE A 1 110 ? -4.276 12.062 23.855 1.00 60.16 110 ILE A C 1
ATOM 866 O O . ILE A 1 110 ? -3.872 12.163 25.010 1.00 60.16 110 ILE A O 1
ATOM 870 N N . SER A 1 111 ? -5.260 12.844 23.394 1.00 55.16 111 SER A N 1
ATOM 871 C CA . SER A 1 111 ? -5.750 14.039 24.102 1.00 55.16 111 SER A CA 1
ATOM 872 C C . SER A 1 111 ? -6.455 13.751 25.444 1.00 55.16 111 SER A C 1
ATOM 874 O O . SER A 1 111 ? -6.297 14.511 26.397 1.00 55.16 111 SER A O 1
ATOM 876 N N . SER A 1 112 ? -7.159 12.621 25.593 1.00 53.28 112 SER A N 1
ATOM 877 C CA . SER A 1 112 ? -7.946 12.348 26.812 1.00 53.28 112 SER A CA 1
ATOM 878 C C . SER A 1 112 ? -7.103 11.987 28.048 1.00 53.28 112 SER A C 1
ATOM 880 O O . SER A 1 112 ? -7.548 12.211 29.173 1.00 53.28 112 SER A O 1
ATOM 882 N N . LYS A 1 113 ? -5.880 11.463 27.876 1.00 55.53 113 LYS A N 1
ATOM 883 C CA . LYS A 1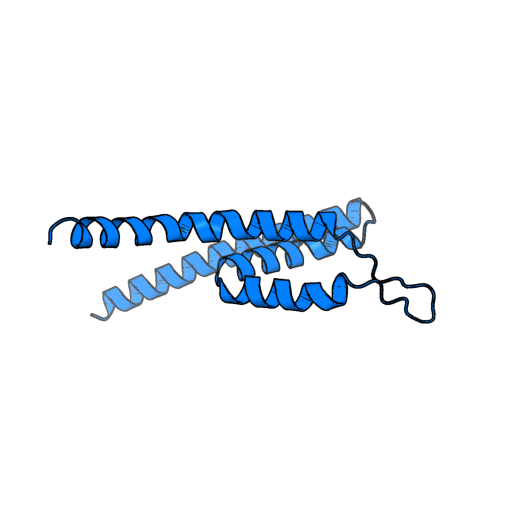 113 ? -5.046 11.021 29.012 1.00 55.53 113 LYS A CA 1
ATOM 884 C C . LYS A 1 113 ? -4.246 12.147 29.666 1.00 55.53 113 LYS A C 1
ATOM 886 O O . LYS A 1 113 ? -3.930 12.044 30.847 1.00 55.53 113 LYS A O 1
ATOM 891 N N . PHE A 1 114 ? -3.958 13.223 28.935 1.00 54.41 114 PHE A N 1
ATOM 892 C CA . PHE A 1 114 ? -3.170 14.338 29.467 1.00 54.41 114 PHE A CA 1
ATOM 893 C C . PHE A 1 114 ? -3.977 15.270 30.377 1.00 54.41 114 PHE A C 1
ATOM 895 O O . PHE A 1 114 ? -3.423 15.799 31.334 1.00 54.41 114 PHE A O 1
ATOM 902 N N . CYS A 1 115 ? -5.290 15.407 30.164 1.00 53.25 115 CYS A N 1
ATOM 903 C CA . CYS A 1 115 ? -6.132 16.232 31.037 1.00 53.25 115 CYS A CA 1
ATOM 904 C C . CYS A 1 115 ? -6.263 15.645 32.458 1.00 53.25 115 CYS A C 1
ATOM 906 O O . CYS A 1 115 ? -6.273 16.387 33.434 1.00 53.25 115 CYS A O 1
ATOM 908 N N . CYS A 1 116 ? -6.285 14.315 32.598 1.00 48.56 116 CYS A N 1
ATOM 909 C CA . CYS A 1 116 ? -6.492 13.666 33.898 1.00 48.56 116 CYS A CA 1
ATOM 910 C C . CYS A 1 116 ? -5.227 13.637 34.784 1.00 48.56 116 CYS A C 1
ATOM 912 O O . CYS A 1 116 ? -5.331 13.565 36.004 1.00 48.56 116 CYS A O 1
ATOM 914 N N . ILE A 1 117 ? -4.029 13.724 34.193 1.00 56.66 117 ILE A N 1
ATOM 915 C CA . ILE A 1 117 ? -2.753 13.708 34.937 1.00 56.66 117 ILE A CA 1
ATOM 916 C C . ILE A 1 117 ? -2.377 15.097 35.477 1.00 56.66 117 ILE A C 1
ATOM 918 O O . ILE A 1 117 ? -1.668 15.179 36.471 1.00 56.66 117 ILE A O 1
ATOM 922 N N . LEU A 1 118 ? -2.878 16.184 34.881 1.00 57.56 118 LEU A N 1
ATOM 923 C CA . LEU A 1 118 ? -2.564 17.558 35.306 1.00 57.56 118 LEU A CA 1
ATOM 924 C C . LEU A 1 118 ? -3.493 18.096 36.420 1.00 57.56 118 LEU A C 1
ATOM 926 O O . LEU A 1 118 ? -3.351 19.239 36.838 1.00 57.56 118 LEU A O 1
ATOM 930 N N . SER A 1 119 ? -4.463 17.295 36.878 1.00 53.50 119 SER A N 1
ATOM 931 C CA . SER A 1 119 ? -5.457 17.667 37.903 1.00 53.50 119 SER A CA 1
ATOM 932 C C . SER A 1 119 ? -5.292 16.887 39.222 1.00 53.50 119 SER A C 1
ATOM 934 O O . SER A 1 119 ? -6.227 16.837 40.027 1.00 53.50 119 SER A O 1
ATOM 936 N N . ARG A 1 120 ? -4.137 16.256 39.447 1.00 42.53 120 ARG A N 1
ATOM 937 C CA . ARG A 1 120 ? -3.791 15.575 40.700 1.00 42.53 120 ARG A CA 1
ATOM 938 C C . ARG A 1 120 ? -2.431 16.046 41.187 1.00 42.53 120 ARG A C 1
ATOM 940 O O . ARG A 1 120 ? -2.260 16.060 42.422 1.00 42.53 120 ARG A O 1
#

Sequence (120 aa):
MRANQLMQQLRKTSELQVLFWGLALITLLSIWAGVALNFIYLAGLPLLVLAIYWTMMDIRTIYFLLMACIPLSTEVVLPNGFGTDLPDEALIIGLFLVSIPSVLSRVHRISSKFCCILSR

pLDDT: mean 71.04, std 8.93, range [42.53, 85.88]